Protein AF-A0A9W5V359-F1 (afdb_monomer)

Organism: NCBI:txid1053233

Sequence (52 aa):
MNNYICTTCGVQYPENEEAPSHCKICNEERPYVNPIGQSWITLETMQNSNLY

Radius of gyration: 11.26 Å; Cα contacts (8 Å, |Δi|>4): 67; chains: 1; bounding box: 22×24×28 Å

InterPro domains:
  IPR013087 Zinc finger C2H2-type [PS50157] (4-31)

Foldseek 3Di:
DFWKAKPFPGDIDDDDPDDPPADPVLVPPDPDTDPVGIDIDTPVCVVVVVPD

Secondary structure (DSSP, 8-state):
-B-EEETTT-PBPPPBSS--SS-HHHHS--S---TT---EEEHHHHHHH---

Nearest PDB structures (foldseek):
  7z1m-assembly1_L  TM=6.311E-01  e=1.161E+00  Saccharomyces cerevisiae W303
  8h0w-assembly1_L  TM=5.612E-01  e=1.323E+00  Komagataella phaffii
  5w5y-assembly1_L  TM=5.904E-01  e=1.960E+00  Saccharomyces cerevisiae S288C

Solvent-accessible surface area (backbone atoms only — not comparable to full-atom values): 3468 Å² total; per-residue (Å²): 113,46,45,36,27,30,74,60,79,65,53,70,47,74,74,30,87,63,76,71,96,66,59,66,76,69,72,42,98,57,101,74,66,59,90,92,52,84,48,75,44,36,66,68,54,53,73,70,59,79,81,122

Mean predicted aligned error: 4.91 Å

Structure (mmCIF, N/CA/C/O backbone):
data_AF-A0A9W5V359-F1
#
_entry.id   AF-A0A9W5V359-F1
#
loop_
_atom_site.group_PDB
_atom_site.id
_atom_site.type_symbol
_atom_site.label_atom_id
_atom_site.label_alt_id
_atom_site.label_comp_id
_atom_site.label_asym_id
_atom_site.label_entity_id
_atom_site.label_seq_id
_atom_site.pdbx_PDB_ins_code
_atom_site.Cartn_x
_atom_site.Cart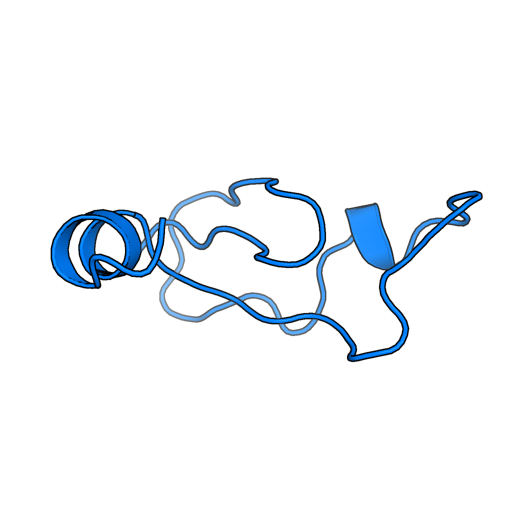n_y
_atom_site.Cartn_z
_atom_site.occupancy
_atom_site.B_iso_or_equiv
_atom_site.auth_seq_id
_atom_site.auth_comp_id
_atom_site.auth_asym_id
_atom_site.auth_atom_id
_atom_site.pdbx_PDB_model_num
ATOM 1 N N . MET A 1 1 ? -7.826 -13.676 6.930 1.00 75.25 1 MET A N 1
ATOM 2 C CA . MET A 1 1 ? -7.445 -13.259 5.570 1.00 75.25 1 MET A CA 1
ATOM 3 C C . MET A 1 1 ? -7.866 -11.796 5.432 1.00 75.25 1 MET A C 1
ATOM 5 O O . MET A 1 1 ? -8.908 -11.437 5.964 1.00 75.25 1 MET A O 1
ATOM 9 N N . ASN A 1 2 ? -7.009 -10.932 4.881 1.00 88.06 2 ASN A N 1
ATOM 10 C CA . ASN A 1 2 ? -7.192 -9.476 4.857 1.00 88.06 2 ASN A CA 1
ATOM 11 C C . ASN A 1 2 ? -6.905 -8.898 3.467 1.00 88.06 2 ASN A C 1
ATOM 13 O O . ASN A 1 2 ? -6.064 -9.411 2.731 1.00 88.06 2 ASN A O 1
ATOM 17 N N . ASN A 1 3 ? -7.559 -7.782 3.138 1.00 93.25 3 ASN A N 1
ATOM 18 C CA . ASN A 1 3 ? -7.206 -6.975 1.972 1.00 93.25 3 ASN A CA 1
ATOM 19 C C . ASN A 1 3 ? -6.041 -6.046 2.328 1.00 93.25 3 ASN A C 1
ATOM 21 O O . ASN A 1 3 ? -6.150 -5.236 3.254 1.00 93.25 3 ASN A O 1
ATOM 25 N N . TYR A 1 4 ? -4.947 -6.149 1.577 1.00 94.81 4 TYR A N 1
ATOM 26 C CA . TYR A 1 4 ? -3.751 -5.337 1.786 1.00 94.81 4 TYR A CA 1
ATOM 27 C C . TYR A 1 4 ? -3.699 -4.173 0.804 1.00 94.81 4 TYR A C 1
ATOM 29 O O . TYR A 1 4 ? -3.848 -4.345 -0.404 1.00 94.81 4 TYR A O 1
ATOM 37 N N . ILE A 1 5 ? -3.450 -2.983 1.334 1.00 94.19 5 ILE A N 1
ATOM 38 C CA . ILE A 1 5 ? -3.316 -1.732 0.601 1.00 94.19 5 ILE A CA 1
ATOM 39 C C . ILE A 1 5 ? -1.845 -1.333 0.631 1.00 94.19 5 ILE A C 1
ATOM 41 O O . ILE A 1 5 ? -1.230 -1.264 1.696 1.00 94.19 5 ILE A O 1
ATOM 45 N N . CYS A 1 6 ? -1.265 -1.079 -0.537 1.00 92.38 6 CYS A N 1
ATOM 46 C CA . CYS A 1 6 ? 0.095 -0.571 -0.634 1.00 92.38 6 CYS A CA 1
ATOM 47 C C . CYS A 1 6 ? 0.107 0.904 -0.223 1.00 92.38 6 CYS A C 1
ATOM 49 O O . CYS A 1 6 ? -0.476 1.735 -0.917 1.00 92.38 6 CYS A O 1
ATOM 51 N N . THR A 1 7 ? 0.800 1.263 0.856 1.00 90.31 7 THR 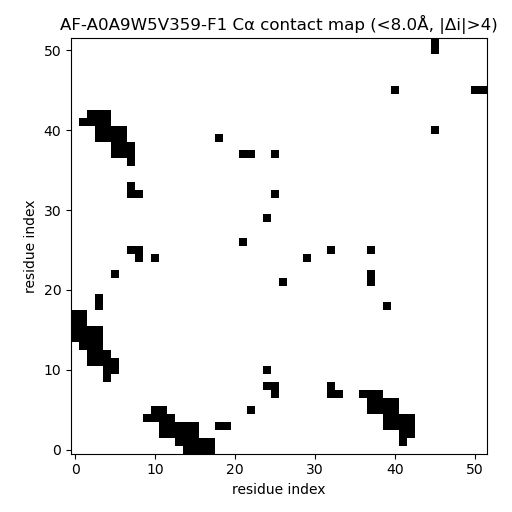A N 1
ATOM 52 C CA . THR A 1 7 ? 0.854 2.662 1.328 1.00 90.31 7 THR A CA 1
ATOM 53 C C . THR A 1 7 ? 1.651 3.572 0.389 1.00 90.31 7 THR A C 1
ATOM 55 O O . THR A 1 7 ? 1.519 4.791 0.447 1.00 90.31 7 THR A O 1
ATOM 58 N N . THR A 1 8 ? 2.452 2.989 -0.507 1.00 88.75 8 THR A N 1
ATOM 59 C CA . THR A 1 8 ? 3.284 3.716 -1.472 1.00 88.75 8 THR A CA 1
ATOM 60 C C . THR A 1 8 ? 2.500 4.219 -2.684 1.00 88.75 8 THR A C 1
ATOM 62 O O . THR A 1 8 ? 2.781 5.309 -3.175 1.00 88.75 8 THR A O 1
ATOM 65 N N . CYS A 1 9 ? 1.538 3.440 -3.192 1.00 88.56 9 CYS A N 1
ATOM 66 C CA . CYS A 1 9 ? 0.768 3.792 -4.398 1.00 88.56 9 CYS A CA 1
ATOM 67 C C . CYS A 1 9 ? -0.758 3.743 -4.225 1.00 88.56 9 CYS A C 1
ATOM 69 O O . CYS A 1 9 ? -1.480 4.113 -5.146 1.00 88.56 9 CYS A O 1
ATOM 71 N N . GLY A 1 10 ? -1.258 3.278 -3.079 1.00 89.38 10 GLY A N 1
ATOM 72 C CA . GLY A 1 10 ? -2.683 3.220 -2.753 1.00 89.38 10 GLY A CA 1
ATOM 73 C C . GLY A 1 10 ? -3.454 2.044 -3.358 1.00 89.38 10 GLY A C 1
ATOM 74 O O . GLY A 1 10 ? -4.654 1.935 -3.126 1.00 89.38 10 GLY A O 1
ATOM 75 N N . VAL A 1 11 ? -2.817 1.150 -4.122 1.00 91.69 11 VAL A N 1
ATOM 76 C CA . VAL A 1 11 ? -3.530 -0.008 -4.682 1.00 91.69 11 VAL A CA 1
ATOM 77 C C . VAL A 1 11 ? -3.898 -1.013 -3.592 1.00 91.69 11 VAL A C 1
ATOM 79 O O . VAL A 1 11 ? -3.072 -1.348 -2.740 1.00 91.69 11 VAL A O 1
ATOM 82 N N . GLN A 1 12 ? -5.118 -1.539 -3.663 1.00 93.62 12 GLN A N 1
ATOM 83 C CA . GLN A 1 12 ? -5.579 -2.648 -2.838 1.00 93.62 12 GLN A CA 1
ATOM 84 C C . GLN A 1 12 ? -5.457 -3.975 -3.593 1.00 93.62 12 GLN A C 1
ATOM 86 O O . GLN A 1 12 ? -5.868 -4.084 -4.749 1.00 93.62 12 GLN A O 1
ATOM 91 N N . TYR A 1 13 ? -4.916 -4.986 -2.924 1.00 93.00 13 TYR A N 1
ATOM 92 C CA . TYR A 1 13 ? -4.862 -6.363 -3.402 1.00 93.00 13 TYR A CA 1
ATOM 93 C C . TYR A 1 13 ? -6.048 -7.174 -2.861 1.00 93.00 13 TYR A C 1
ATOM 95 O O . TYR A 1 13 ? -6.624 -6.796 -1.835 1.00 93.00 13 TYR A O 1
ATOM 103 N N . PRO A 1 14 ? -6.414 -8.281 -3.536 1.00 91.75 14 PRO A N 1
ATOM 104 C CA . PRO A 1 14 ? -7.417 -9.213 -3.036 1.00 91.75 14 PRO A CA 1
ATOM 105 C C . PRO A 1 14 ? -7.052 -9.780 -1.666 1.00 91.75 14 PRO A C 1
ATOM 107 O O . PRO A 1 14 ? -5.896 -9.725 -1.237 1.00 91.75 14 PRO A O 1
ATOM 110 N N . GLU A 1 15 ? -8.054 -10.368 -1.024 1.00 91.94 15 GLU A N 1
ATOM 111 C CA . GLU A 1 15 ? -7.924 -10.975 0.289 1.00 91.94 15 GLU A CA 1
ATOM 112 C C . GLU A 1 15 ? -6.841 -12.059 0.284 1.00 91.94 15 GLU A C 1
ATOM 114 O O . GLU A 1 15 ? -6.846 -12.960 -0.558 1.00 91.94 15 GLU A O 1
ATOM 119 N N . ASN A 1 16 ? -5.897 -11.957 1.216 1.00 90.75 16 ASN A N 1
ATOM 120 C CA . ASN A 1 16 ? -4.808 -12.913 1.361 1.00 90.75 16 ASN A CA 1
ATOM 121 C C . ASN A 1 16 ? -4.500 -13.161 2.844 1.00 90.75 16 ASN A C 1
ATOM 123 O O . ASN A 1 16 ? -4.878 -12.368 3.710 1.00 90.75 16 ASN A O 1
ATOM 127 N N . GLU A 1 17 ? -3.834 -14.267 3.164 1.00 90.75 17 GLU A N 1
ATOM 128 C CA . GLU A 1 17 ? -3.374 -14.537 4.536 1.00 90.75 17 GLU A CA 1
ATOM 129 C C . GLU A 1 17 ? -2.238 -13.599 4.946 1.00 90.75 17 GLU A C 1
ATOM 131 O O . GLU A 1 17 ? -2.193 -13.157 6.092 1.00 90.75 17 GLU A O 1
ATOM 136 N N . GLU A 1 18 ? -1.378 -13.241 3.992 1.00 90.00 18 GLU A N 1
ATOM 137 C CA . GLU A 1 18 ? -0.218 -12.382 4.206 1.00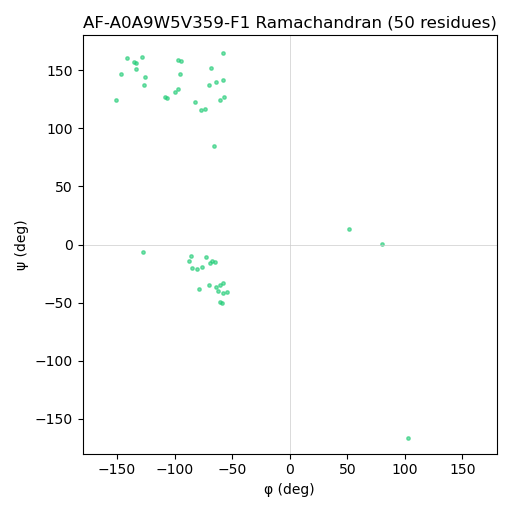 90.00 18 GLU A CA 1
ATOM 138 C C . GLU A 1 18 ? -0.113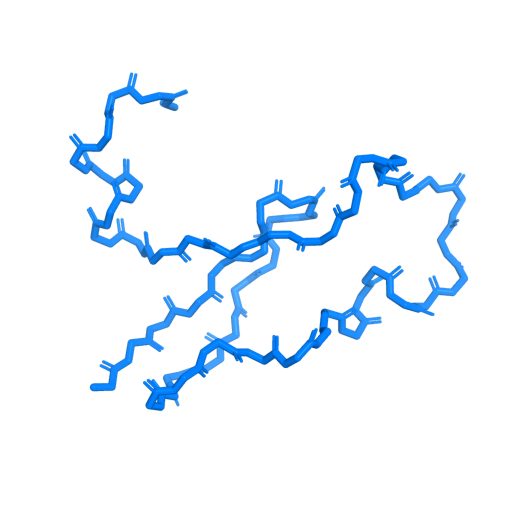 -11.294 3.131 1.00 90.00 18 GLU A C 1
ATOM 140 O O . GLU A 1 18 ? -0.610 -11.429 2.004 1.00 90.00 18 GLU A O 1
ATOM 145 N N . ALA A 1 19 ? 0.564 -10.197 3.476 1.00 88.94 19 ALA A N 1
ATOM 146 C CA . ALA A 1 19 ? 0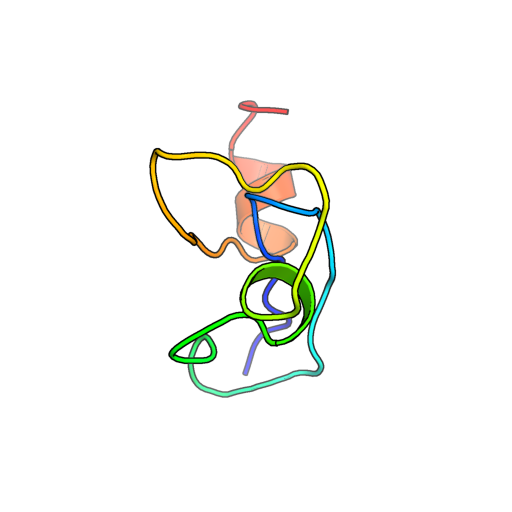.839 -9.125 2.531 1.00 88.94 19 ALA A CA 1
ATOM 147 C C . ALA A 1 19 ? 1.743 -9.635 1.390 1.00 88.94 19 ALA A C 1
ATOM 149 O O . ALA A 1 19 ? 2.694 -10.377 1.652 1.00 88.94 19 ALA A O 1
ATOM 150 N N . PRO A 1 20 ? 1.508 -9.231 0.128 1.00 89.62 20 PRO A N 1
ATOM 151 C CA . PRO A 1 20 ? 2.392 -9.604 -0.970 1.00 89.62 20 PRO A CA 1
ATOM 152 C C . PRO A 1 20 ? 3.827 -9.137 -0.704 1.00 89.62 20 PRO A C 1
ATOM 154 O O . PRO A 1 20 ? 4.041 -8.021 -0.235 1.00 89.62 20 PRO A O 1
ATOM 157 N N . SER A 1 21 ? 4.828 -9.940 -1.076 1.00 89.38 21 SER A N 1
ATOM 158 C CA . SER A 1 21 ? 6.238 -9.563 -0.874 1.00 89.38 21 SER A CA 1
ATOM 159 C C . SER A 1 21 ? 6.586 -8.242 -1.564 1.00 89.38 21 SER A C 1
ATOM 161 O O . SER A 1 21 ? 7.393 -7.474 -1.055 1.00 89.38 21 SER A O 1
ATOM 163 N N . HIS A 1 22 ? 5.953 -7.974 -2.711 1.00 88.62 22 HIS A N 1
ATOM 164 C CA . HIS A 1 22 ? 6.089 -6.722 -3.441 1.00 88.62 22 HIS A CA 1
ATOM 165 C C . HIS A 1 22 ? 4.783 -6.353 -4.148 1.00 88.62 22 HIS A C 1
ATOM 167 O O . HIS A 1 22 ? 4.048 -7.208 -4.648 1.00 88.62 22 HIS A O 1
ATOM 173 N N . CYS A 1 23 ? 4.522 -5.057 -4.240 1.00 90.94 23 CYS A N 1
ATOM 174 C CA . CYS A 1 23 ? 3.496 -4.474 -5.075 1.00 90.94 23 CYS A CA 1
ATOM 175 C C . CYS A 1 23 ? 3.967 -4.456 -6.536 1.00 90.94 23 CYS A C 1
ATOM 177 O O . CYS A 1 23 ? 4.902 -3.741 -6.895 1.00 90.94 23 CYS A O 1
ATOM 179 N N . LYS A 1 24 ? 3.269 -5.196 -7.404 1.00 88.44 24 LYS A N 1
ATOM 180 C CA . LYS A 1 24 ? 3.511 -5.224 -8.855 1.00 88.44 24 LYS A CA 1
ATOM 181 C C . LYS A 1 24 ? 3.480 -3.824 -9.472 1.00 88.44 24 LYS A C 1
ATOM 183 O O . LYS A 1 24 ? 4.364 -3.499 -10.245 1.00 88.44 24 LYS A O 1
ATOM 188 N N . ILE A 1 25 ? 2.548 -2.970 -9.042 1.00 87.62 25 ILE A N 1
ATOM 189 C CA . ILE A 1 25 ? 2.419 -1.590 -9.543 1.00 87.62 25 ILE A CA 1
ATOM 190 C C . ILE A 1 25 ? 3.645 -0.733 -9.211 1.00 87.62 25 ILE A C 1
ATOM 192 O O . ILE A 1 25 ? 4.035 0.107 -10.015 1.00 87.62 25 ILE A O 1
ATOM 196 N N . CYS A 1 26 ? 4.247 -0.929 -8.035 1.00 87.00 26 CYS A N 1
ATOM 197 C CA . CYS A 1 26 ? 5.465 -0.220 -7.640 1.00 87.00 26 CYS A CA 1
ATOM 198 C C . CYS A 1 26 ? 6.739 -0.834 -8.239 1.00 87.00 26 CYS A C 1
ATOM 200 O O . CYS A 1 26 ? 7.754 -0.150 -8.286 1.00 87.00 26 CYS A O 1
ATOM 20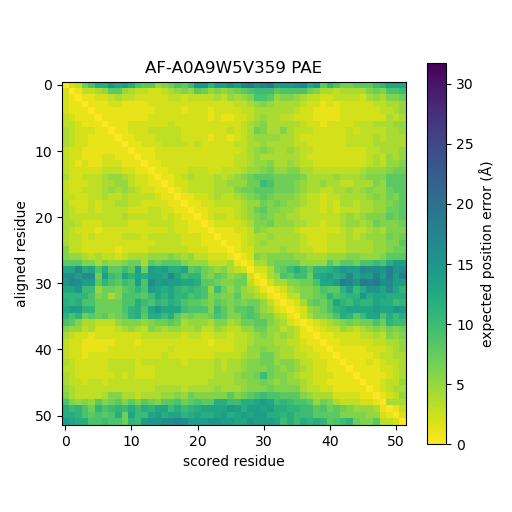2 N N . ASN A 1 27 ? 6.697 -2.104 -8.652 1.00 84.62 27 ASN A N 1
ATOM 203 C CA . ASN A 1 27 ? 7.800 -2.789 -9.335 1.00 84.62 27 ASN A CA 1
ATOM 204 C C . ASN A 1 27 ? 7.782 -2.607 -10.859 1.00 84.62 27 ASN A C 1
ATOM 206 O O . ASN A 1 27 ? 8.768 -2.924 -11.518 1.00 84.62 27 ASN A O 1
ATOM 210 N N . GLU A 1 28 ? 6.674 -2.139 -11.427 1.00 81.69 28 GLU A N 1
ATOM 211 C CA . GLU A 1 28 ? 6.624 -1.682 -12.813 1.00 81.69 28 GLU A CA 1
ATOM 212 C C . GLU A 1 28 ? 7.431 -0.387 -12.972 1.00 81.69 28 GLU A C 1
ATOM 214 O O . GLU A 1 28 ? 7.550 0.400 -12.030 1.00 81.69 28 GLU A O 1
ATOM 219 N N . GLU A 1 29 ? 7.971 -0.148 -14.172 1.00 68.19 29 GLU A N 1
ATOM 220 C CA . GLU A 1 29 ? 8.701 1.081 -14.501 1.00 68.19 29 GLU A CA 1
ATOM 221 C C . GLU A 1 29 ? 7.755 2.287 -14.460 1.00 68.19 29 GLU A C 1
ATOM 223 O O . GLU A 1 29 ? 7.172 2.711 -15.460 1.00 68.19 29 GLU A O 1
ATOM 228 N N . ARG A 1 30 ? 7.564 2.835 -13.259 1.00 72.56 30 ARG A N 1
ATOM 229 C CA . ARG A 1 30 ? 6.810 4.061 -13.041 1.00 72.56 30 ARG A CA 1
ATOM 230 C C . ARG A 1 30 ? 7.751 5.257 -12.998 1.00 72.56 30 ARG A C 1
ATOM 232 O O . ARG A 1 30 ? 8.849 5.160 -12.455 1.00 72.56 30 ARG A O 1
ATOM 239 N N . PRO A 1 31 ? 7.291 6.423 -13.479 1.00 64.12 31 PRO A N 1
ATOM 240 C CA . PRO A 1 31 ? 8.073 7.656 -13.429 1.00 64.12 31 PRO A CA 1
ATOM 241 C C . PRO A 1 31 ? 8.347 8.142 -11.995 1.00 64.12 31 PRO A C 1
ATOM 243 O O . PRO A 1 31 ? 9.215 8.987 -11.798 1.00 64.12 31 PRO A O 1
ATOM 246 N N . TYR A 1 32 ? 7.623 7.624 -10.993 1.00 65.56 32 TYR A N 1
ATOM 247 C CA . TYR A 1 32 ? 7.865 7.910 -9.583 1.00 65.56 32 TYR A CA 1
ATOM 248 C C . TYR A 1 32 ? 7.439 6.732 -8.698 1.00 65.56 32 TYR A C 1
ATOM 250 O O . TYR A 1 32 ? 6.282 6.305 -8.728 1.00 65.56 32 TYR A O 1
ATOM 258 N N . VAL A 1 33 ? 8.372 6.242 -7.884 1.00 68.00 33 VAL A N 1
ATOM 259 C CA . VAL A 1 33 ? 8.133 5.304 -6.781 1.00 68.00 33 VAL A CA 1
ATOM 260 C C . VAL A 1 33 ? 8.740 5.929 -5.532 1.00 68.00 33 VAL A C 1
ATOM 262 O O . VAL A 1 33 ? 9.829 6.499 -5.593 1.00 68.00 33 VAL A O 1
ATOM 265 N N . ASN A 1 34 ? 8.032 5.858 -4.404 1.00 70.12 34 ASN A N 1
ATOM 266 C CA . ASN A 1 34 ? 8.539 6.408 -3.153 1.00 70.12 34 ASN A CA 1
ATOM 267 C C . ASN A 1 34 ? 9.857 5.694 -2.764 1.00 70.12 34 ASN A C 1
ATOM 269 O O . ASN A 1 34 ? 9.857 4.466 -2.635 1.00 70.12 34 ASN A O 1
ATOM 273 N N . PRO A 1 35 ? 10.967 6.427 -2.554 1.00 70.75 35 PRO A N 1
ATOM 274 C CA . PRO A 1 35 ? 12.275 5.836 -2.265 1.00 70.75 35 PRO A CA 1
ATOM 275 C C . PRO A 1 35 ? 12.354 5.131 -0.904 1.00 70.75 35 PRO A C 1
ATOM 277 O O . PRO A 1 35 ? 13.290 4.373 -0.670 1.00 70.75 35 PRO A O 1
ATOM 280 N N . ILE A 1 36 ? 11.384 5.352 -0.010 1.00 75.75 36 ILE A N 1
ATOM 281 C CA . ILE A 1 36 ? 11.317 4.726 1.321 1.00 75.75 36 ILE A CA 1
ATOM 282 C C . ILE A 1 36 ? 10.939 3.229 1.214 1.00 75.75 36 ILE A C 1
ATOM 284 O O . ILE A 1 36 ? 11.060 2.480 2.180 1.00 75.75 36 ILE A O 1
ATOM 288 N N . GLY A 1 37 ? 10.528 2.772 0.026 1.00 81.12 37 GLY A N 1
ATOM 289 C CA . GLY A 1 37 ? 10.189 1.382 -0.257 1.00 81.12 37 GLY A CA 1
ATOM 290 C C . GLY A 1 37 ? 8.684 1.130 -0.314 1.00 81.12 37 GLY A C 1
ATOM 291 O O . GLY A 1 37 ? 7.871 2.052 -0.433 1.00 81.12 37 GLY A O 1
ATOM 292 N N . GLN A 1 38 ? 8.318 -0.150 -0.291 1.00 87.31 38 GLN A N 1
ATOM 293 C CA . GLN A 1 38 ? 6.936 -0.613 -0.364 1.00 87.31 38 GLN A CA 1
ATOM 294 C C . GLN A 1 38 ? 6.494 -1.104 1.009 1.00 87.31 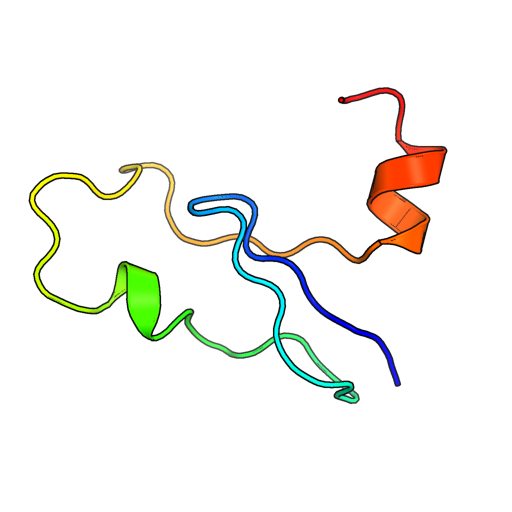38 GLN A C 1
ATOM 296 O O . GLN A 1 38 ? 7.132 -1.980 1.588 1.00 87.31 38 GLN A O 1
ATOM 301 N N . SER A 1 39 ? 5.384 -0.558 1.493 1.00 90.50 39 SER A N 1
ATOM 302 C CA . SER A 1 39 ? 4.768 -0.965 2.753 1.00 90.50 39 SER A CA 1
ATOM 303 C C . SER A 1 39 ? 3.290 -1.272 2.551 1.00 90.50 39 SER A C 1
ATOM 305 O O . SER A 1 39 ? 2.676 -0.864 1.558 1.00 90.50 39 SER A O 1
ATOM 307 N N . TRP A 1 40 ? 2.725 -2.006 3.506 1.00 93.25 40 TRP A N 1
ATOM 308 C CA . TRP A 1 40 ? 1.355 -2.498 3.459 1.00 93.25 40 TRP A CA 1
ATOM 309 C C . TRP A 1 40 ? 0.582 -2.083 4.700 1.00 93.25 40 TRP A C 1
ATOM 311 O O . TRP A 1 40 ? 1.119 -2.066 5.805 1.00 93.25 40 TRP A O 1
ATOM 321 N N . ILE A 1 41 ? -0.698 -1.799 4.509 1.00 94.44 41 ILE A N 1
ATOM 322 C CA . ILE A 1 41 ? -1.673 -1.574 5.572 1.00 94.44 41 ILE A CA 1
ATOM 323 C C . ILE A 1 41 ? -2.955 -2.334 5.222 1.00 94.44 41 ILE A C 1
ATOM 325 O O . ILE A 1 41 ? -3.189 -2.642 4.056 1.00 94.44 41 ILE A O 1
ATOM 329 N N . THR A 1 42 ? -3.789 -2.665 6.201 1.00 93.88 42 THR A N 1
ATOM 330 C CA . THR A 1 42 ? -5.146 -3.166 5.935 1.00 93.88 42 THR A CA 1
ATOM 331 C C . THR A 1 42 ? -6.149 -2.024 6.050 1.00 93.88 42 THR A C 1
ATOM 333 O O . THR A 1 42 ? -5.883 -1.020 6.714 1.00 93.88 42 THR A O 1
ATOM 336 N N . LEU A 1 43 ? -7.324 -2.171 5.434 1.00 90.12 43 LEU A N 1
ATOM 337 C CA . LEU A 1 43 ? -8.381 -1.161 5.550 1.00 90.12 43 LEU A CA 1
ATOM 338 C C . LEU A 1 43 ? -8.780 -0.915 7.015 1.00 90.12 43 LEU A C 1
ATOM 340 O O . LEU A 1 43 ? -8.934 0.233 7.425 1.00 90.12 43 LEU A O 1
ATOM 344 N N . GLU A 1 44 ? -8.882 -1.983 7.808 1.00 90.44 44 GLU A N 1
ATOM 345 C CA . GLU A 1 44 ? -9.183 -1.901 9.239 1.00 90.44 44 GLU A CA 1
ATOM 346 C C . GLU A 1 44 ? -8.116 -1.094 9.986 1.00 90.44 44 GLU A C 1
ATOM 348 O O . GLU A 1 44 ? -8.441 -0.163 10.722 1.00 90.44 44 GLU A O 1
ATOM 353 N N . THR A 1 45 ? -6.831 -1.396 9.780 1.00 90.69 45 THR A N 1
ATOM 354 C CA . THR A 1 45 ? -5.752 -0.636 10.422 1.00 90.69 45 THR A CA 1
ATOM 355 C C . THR A 1 45 ? -5.764 0.823 9.974 1.00 90.69 45 THR A C 1
ATOM 357 O O . THR A 1 45 ? -5.591 1.710 10.805 1.00 90.69 45 THR A O 1
ATOM 360 N N . MET A 1 46 ? -6.027 1.092 8.692 1.00 89.62 46 MET A N 1
ATOM 361 C CA . MET A 1 46 ? -6.110 2.453 8.162 1.00 89.62 46 MET A CA 1
ATOM 362 C C . MET A 1 46 ? -7.188 3.266 8.890 1.00 89.62 46 MET A C 1
ATOM 364 O O . MET A 1 46 ? -6.876 4.327 9.426 1.00 89.62 46 MET A O 1
ATOM 368 N N . GLN A 1 47 ? -8.404 2.723 9.009 1.00 89.56 47 GLN A N 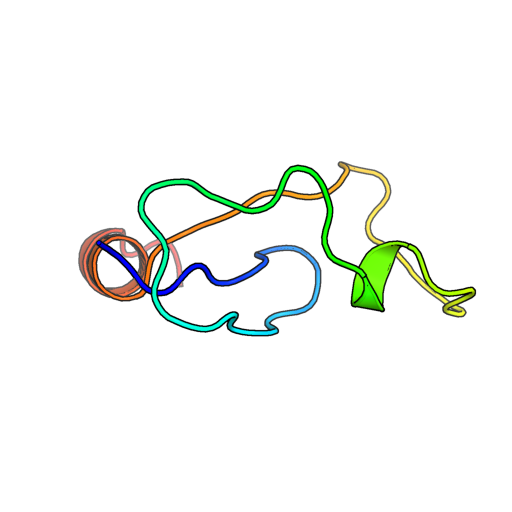1
ATOM 369 C CA . GLN A 1 47 ? -9.526 3.357 9.715 1.00 89.56 47 GLN A CA 1
ATOM 370 C C . GLN A 1 47 ? -9.243 3.608 11.204 1.00 89.56 47 GLN A C 1
ATOM 372 O O . GLN A 1 47 ? -9.689 4.612 11.752 1.00 89.56 47 GLN A O 1
ATOM 377 N N . ASN A 1 48 ? -8.495 2.718 11.859 1.00 90.75 48 ASN A N 1
ATOM 378 C CA . ASN A 1 48 ? -8.185 2.843 13.284 1.00 90.75 48 ASN A CA 1
ATOM 379 C C . ASN A 1 48 ? -6.968 3.740 13.573 1.00 90.75 48 ASN A C 1
ATOM 381 O O . ASN A 1 48 ? -6.816 4.227 14.691 1.00 90.75 48 ASN A O 1
ATOM 385 N N . SER A 1 49 ? -6.092 3.965 12.590 1.00 85.25 49 SER A N 1
ATOM 386 C CA . SER A 1 49 ? -4.788 4.596 12.822 1.00 85.25 49 SER A CA 1
ATOM 387 C C . SER A 1 49 ? -4.818 6.114 13.045 1.00 85.25 49 SER A C 1
ATOM 389 O O . SER A 1 49 ? -3.858 6.632 13.604 1.00 85.25 49 SER A O 1
ATOM 391 N N . ASN A 1 50 ? -5.876 6.842 12.649 1.00 79.38 50 ASN A N 1
ATOM 392 C CA . ASN A 1 50 ? -5.911 8.325 12.643 1.00 79.38 50 ASN A CA 1
ATOM 393 C C . ASN A 1 50 ? -4.717 8.991 11.910 1.00 79.38 50 ASN A C 1
ATOM 395 O O . ASN A 1 50 ? -4.482 10.188 12.057 1.00 79.38 50 ASN A O 1
ATOM 399 N N . LEU A 1 51 ? -3.941 8.224 11.136 1.00 74.38 51 LEU A N 1
ATOM 400 C CA . LEU A 1 51 ? -2.768 8.702 10.396 1.00 74.38 51 LEU A CA 1
ATOM 401 C C . LEU A 1 51 ? -3.135 9.284 9.020 1.00 74.38 51 LEU A C 1
ATOM 403 O O . LEU A 1 51 ? -2.278 9.875 8.364 1.00 74.38 51 LEU A O 1
ATOM 407 N N . TYR A 1 52 ? -4.388 9.101 8.600 1.00 63.94 52 TYR A N 1
ATOM 408 C CA . TYR A 1 52 ? -4.972 9.485 7.316 1.00 63.94 52 TYR A CA 1
ATOM 409 C C . TYR A 1 52 ? -6.376 10.037 7.553 1.00 63.94 52 TYR A C 1
ATOM 411 O O . TY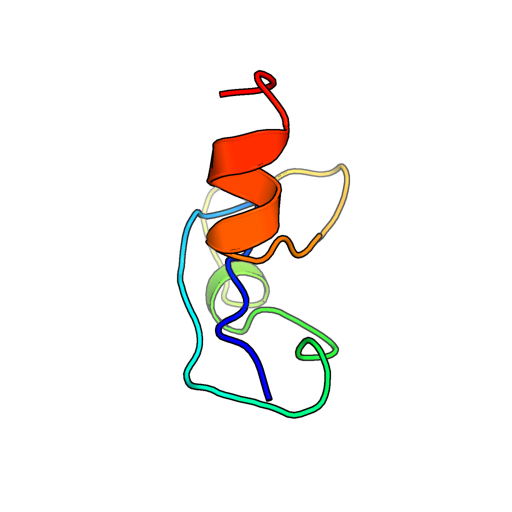R A 1 52 ? -6.767 10.955 6.800 1.00 63.94 52 TYR A O 1
#

pLDDT: mean 85.48, std 8.84, range [63.94, 94.81]